Protein AF-A0AAW7YUR2-F1 (afdb_monomer)

Solvent-accessible surface area (backbone atoms only — not comparable to full-atom values): 3728 Å² total; per-residue (Å²): 104,46,79,78,46,76,49,79,55,101,60,32,33,37,38,31,34,32,29,80,84,74,46,76,51,75,50,75,43,53,62,84,54,52,68,70,57,51,51,53,52,53,52,54,49,38,52,48,52,50,53,56,59,64,55,70,75,75,78,75,86,131

Mean predicted aligned error: 7.02 Å

Foldseek 3Di:
DDFPDWDDDPFKIKTWDQAPVRDIDIDIDTPPQDPVNVVVVVVVVSVVVVVVVVCVVPDDDD

Structure (mmCIF, N/CA/C/O backbone):
data_AF-A0AAW7YUR2-F1
#
_entry.id 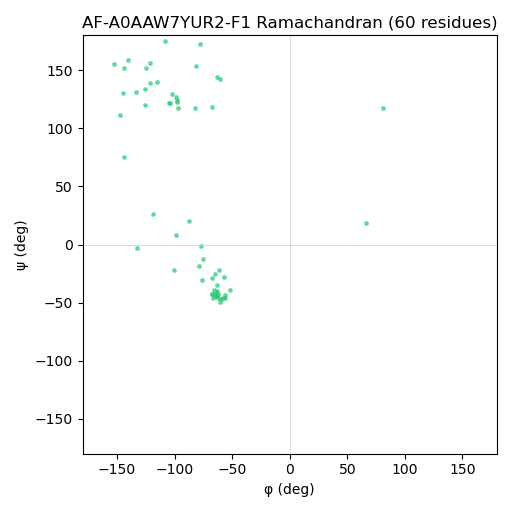  AF-A0AAW7YUR2-F1
#
loop_
_atom_site.group_PDB
_atom_site.id
_atom_site.type_symbol
_atom_site.label_atom_id
_atom_site.label_alt_id
_atom_site.label_comp_id
_atom_site.label_asym_id
_atom_site.label_entity_id
_atom_site.label_seq_id
_atom_site.pdbx_PDB_ins_code
_atom_site.Cartn_x
_atom_site.Cartn_y
_atom_site.Cartn_z
_atom_site.occupancy
_atom_site.B_iso_or_equiv
_atom_site.auth_seq_id
_atom_site.auth_comp_id
_atom_site.auth_asym_id
_atom_site.auth_atom_id
_atom_site.pdbx_PDB_model_num
ATOM 1 N N . MET A 1 1 ? -4.976 -0.152 9.558 1.00 86.81 1 MET A N 1
ATOM 2 C CA . MET A 1 1 ? -4.498 -0.017 8.169 1.00 86.81 1 MET A CA 1
ATOM 3 C C . MET A 1 1 ? -4.300 -1.415 7.632 1.00 86.81 1 MET A C 1
ATOM 5 O O . MET A 1 1 ? -3.683 -2.218 8.319 1.00 86.81 1 MET A O 1
ATOM 9 N N . GLU A 1 2 ? -4.815 -1.677 6.443 1.00 93.31 2 GLU A N 1
ATOM 10 C CA . GLU A 1 2 ? -4.730 -2.953 5.740 1.00 93.31 2 GLU A CA 1
ATOM 11 C C . GLU A 1 2 ? -4.335 -2.677 4.285 1.00 93.31 2 GLU A C 1
ATOM 13 O O . GLU A 1 2 ? -4.900 -1.781 3.659 1.00 93.31 2 GLU A O 1
ATOM 18 N N . ILE A 1 3 ? -3.339 -3.390 3.759 1.00 92.81 3 ILE A N 1
ATOM 19 C CA . ILE A 1 3 ? -3.027 -3.355 2.324 1.00 92.81 3 ILE A CA 1
ATOM 20 C C . ILE A 1 3 ? -4.0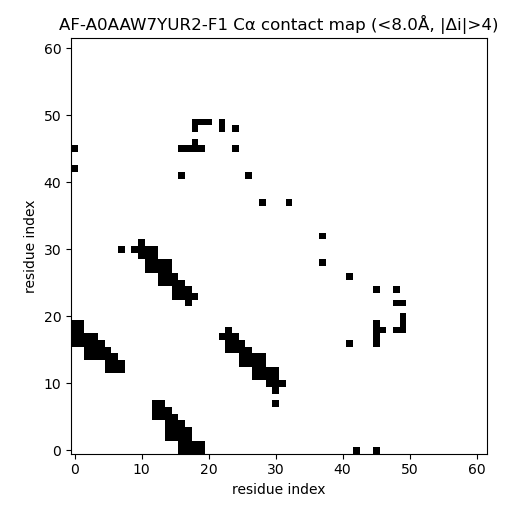00 -4.324 1.659 1.00 92.81 3 ILE A C 1
ATOM 22 O O . ILE A 1 3 ? -3.988 -5.509 1.982 1.00 92.81 3 ILE A O 1
ATOM 26 N N . ILE A 1 4 ? -4.854 -3.807 0.782 1.00 95.56 4 ILE A N 1
ATOM 27 C CA . ILE A 1 4 ? -5.924 -4.577 0.135 1.00 95.56 4 ILE A CA 1
ATOM 28 C C . ILE A 1 4 ? -5.561 -5.000 -1.286 1.00 95.56 4 ILE A C 1
ATOM 30 O O . ILE A 1 4 ? -6.138 -5.956 -1.791 1.00 95.56 4 ILE A O 1
ATOM 34 N N . ASP A 1 5 ? -4.620 -4.299 -1.920 1.00 93.94 5 ASP A N 1
ATOM 35 C CA . ASP A 1 5 ? -4.100 -4.663 -3.234 1.00 93.94 5 ASP A CA 1
ATOM 36 C C . ASP A 1 5 ? -2.659 -4.165 -3.410 1.00 93.94 5 ASP A C 1
ATOM 38 O O . ASP A 1 5 ? -2.230 -3.206 -2.755 1.00 93.94 5 ASP A O 1
ATOM 42 N N . CYS A 1 6 ? -1.917 -4.828 -4.291 1.00 92.44 6 CYS A N 1
ATOM 43 C CA . CYS A 1 6 ? -0.532 -4.520 -4.615 1.00 92.44 6 CYS A CA 1
ATOM 44 C C . CYS A 1 6 ? -0.261 -4.853 -6.085 1.00 92.44 6 CYS A C 1
ATOM 46 O O . CYS A 1 6 ? -0.226 -6.023 -6.467 1.00 92.44 6 CYS A O 1
ATOM 48 N N . ILE A 1 7 ? -0.040 -3.823 -6.900 1.00 94.19 7 ILE A N 1
ATOM 49 C CA . ILE A 1 7 ? 0.274 -3.959 -8.323 1.00 94.19 7 ILE A CA 1
ATOM 50 C C . ILE A 1 7 ? 1.766 -3.698 -8.501 1.00 94.19 7 ILE A C 1
ATOM 52 O O . ILE A 1 7 ? 2.258 -2.629 -8.140 1.00 94.19 7 ILE A O 1
ATOM 56 N N . ILE A 1 8 ? 2.482 -4.677 -9.048 1.00 92.62 8 ILE A N 1
ATOM 57 C CA . ILE A 1 8 ? 3.924 -4.596 -9.288 1.00 92.62 8 ILE A CA 1
ATOM 58 C C . ILE A 1 8 ? 4.150 -4.376 -10.782 1.00 92.62 8 ILE A C 1
ATOM 60 O O . ILE A 1 8 ? 3.738 -5.194 -11.602 1.00 92.62 8 ILE A O 1
ATOM 64 N N . ASP A 1 9 ? 4.822 -3.279 -11.110 1.00 90.44 9 ASP A N 1
ATOM 65 C CA . ASP A 1 9 ? 5.345 -2.966 -12.436 1.00 90.44 9 ASP A CA 1
ATOM 66 C C . ASP A 1 9 ? 6.885 -3.082 -12.434 1.00 90.44 9 ASP A C 1
ATOM 68 O O . ASP A 1 9 ? 7.508 -3.298 -11.393 1.00 90.44 9 ASP A O 1
ATOM 72 N N . SER A 1 10 ? 7.525 -2.928 -13.595 1.00 88.56 10 SER A N 1
ATOM 73 C CA . SER A 1 10 ? 8.964 -3.163 -13.795 1.00 88.56 10 SER A CA 1
ATOM 74 C C . SER A 1 10 ? 9.860 -2.327 -12.872 1.00 88.56 10 SER A C 1
ATOM 76 O O . SER A 1 10 ? 10.968 -2.744 -12.542 1.00 88.56 10 SER A O 1
ATOM 78 N N . HIS A 1 11 ? 9.389 -1.153 -12.440 1.00 92.50 11 HIS A N 1
ATOM 79 C CA . HIS A 1 11 ? 10.160 -0.236 -11.592 1.00 92.50 11 HIS A CA 1
ATOM 80 C C . HIS A 1 11 ? 9.392 0.300 -10.383 1.00 92.50 11 HIS A C 1
ATOM 82 O O . HIS A 1 11 ? 9.943 1.063 -9.588 1.00 92.50 11 HIS A O 1
ATOM 88 N N . GLN A 1 12 ? 8.113 -0.040 -10.243 1.00 94.81 12 GLN A N 1
ATOM 89 C CA . GLN A 1 12 ? 7.227 0.609 -9.285 1.00 94.81 12 GLN A CA 1
ATOM 90 C C . GLN A 1 12 ? 6.251 -0.392 -8.683 1.00 94.81 12 GLN A C 1
ATOM 92 O O . GLN A 1 12 ? 5.877 -1.376 -9.312 1.00 94.81 12 GLN A O 1
ATOM 97 N N . VAL A 1 13 ? 5.825 -0.116 -7.458 1.00 94.75 13 VAL A N 1
ATOM 98 C CA . VAL A 1 13 ? 4.804 -0.882 -6.755 1.00 94.75 13 VAL A CA 1
ATOM 99 C C . VAL A 1 13 ? 3.712 0.075 -6.311 1.00 94.75 13 VAL A C 1
ATOM 101 O O . VAL A 1 13 ? 3.965 1.016 -5.555 1.00 94.75 13 VAL A O 1
ATOM 104 N N . THR A 1 14 ? 2.495 -0.158 -6.784 1.00 95.31 14 THR A N 1
ATOM 105 C CA . THR A 1 14 ? 1.307 0.587 -6.376 1.00 95.31 14 THR A CA 1
ATOM 106 C C . THR A 1 14 ? 0.578 -0.18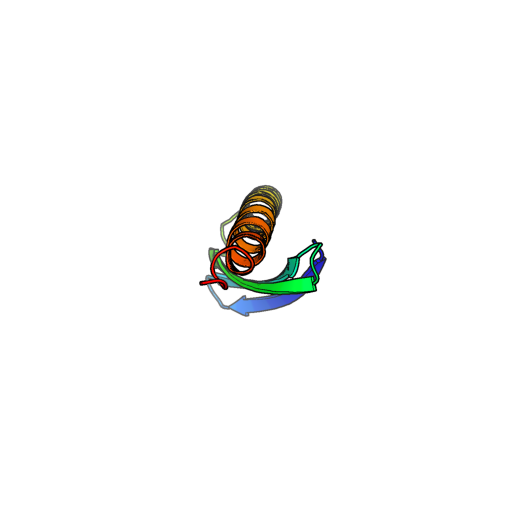7 -5.293 1.00 95.31 14 THR A C 1
ATOM 108 O O . THR A 1 14 ? 0.091 -1.293 -5.514 1.00 95.31 14 THR A O 1
ATOM 111 N N . TYR A 1 15 ? 0.485 0.416 -4.111 1.00 95.12 15 TYR A N 1
ATOM 112 C CA . TYR A 1 15 ? -0.229 -0.134 -2.969 1.00 95.12 15 TYR A CA 1
ATOM 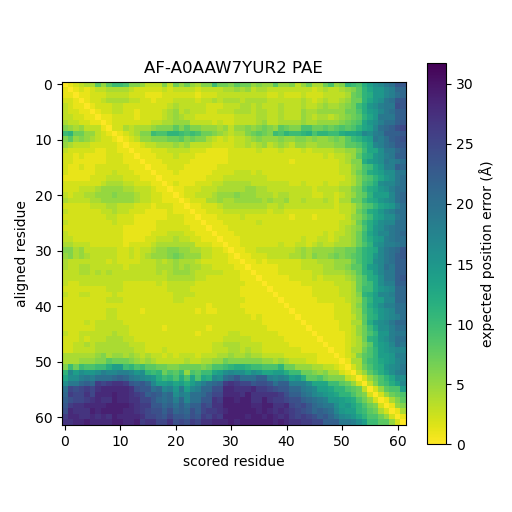113 C C . TYR A 1 15 ? -1.604 0.501 -2.864 1.00 95.12 15 TYR A C 1
ATOM 115 O O . TYR A 1 15 ? -1.719 1.725 -2.751 1.00 95.12 15 TYR A O 1
ATOM 123 N N . ARG A 1 16 ? -2.640 -0.332 -2.800 1.00 95.69 16 ARG A N 1
ATOM 124 C CA . ARG A 1 16 ? -3.979 0.097 -2.410 1.00 95.69 16 ARG A CA 1
ATOM 125 C C . ARG A 1 16 ? -4.186 -0.230 -0.942 1.00 95.69 16 ARG A C 1
ATOM 127 O O . ARG A 1 16 ? -4.068 -1.379 -0.517 1.00 95.69 16 ARG A O 1
ATOM 134 N N . VAL A 1 17 ? -4.491 0.790 -0.153 1.00 95.62 17 VAL A N 1
ATOM 135 C CA . VAL A 1 17 ? -4.519 0.694 1.306 1.00 95.62 17 VAL A CA 1
ATOM 136 C C . VAL A 1 17 ? -5.856 1.161 1.844 1.00 95.62 17 VAL A C 1
ATOM 138 O O . VAL A 1 17 ? -6.359 2.222 1.478 1.00 95.62 17 VAL A O 1
ATOM 141 N N . LYS A 1 18 ? -6.403 0.374 2.767 1.00 94.69 18 LYS A N 1
ATOM 142 C CA . LYS A 1 1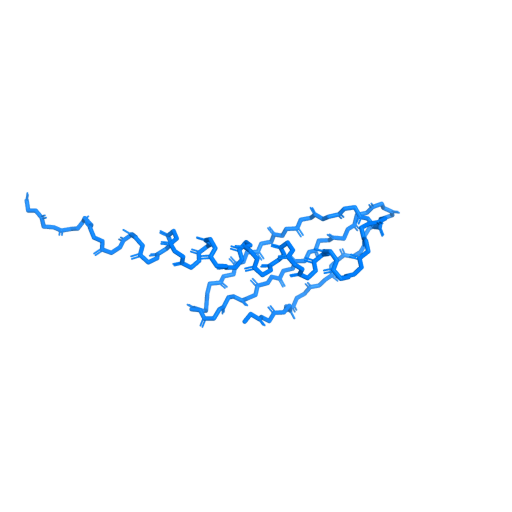8 ? -7.571 0.697 3.573 1.00 94.69 18 LYS A CA 1
ATOM 143 C C . LYS A 1 18 ? -7.132 1.205 4.948 1.00 94.69 18 LYS A C 1
ATOM 145 O O . LYS A 1 18 ? -6.381 0.546 5.673 1.00 94.69 18 LYS A O 1
ATOM 150 N N . THR A 1 19 ? -7.574 2.398 5.319 1.00 93.12 19 THR A N 1
ATOM 151 C CA . THR A 1 19 ? -7.264 3.024 6.608 1.00 93.12 19 THR A CA 1
ATOM 152 C C . THR A 1 19 ? -8.109 2.431 7.740 1.00 93.12 19 THR A C 1
ATOM 154 O O . THR A 1 19 ? -9.013 1.625 7.512 1.00 93.12 19 THR A O 1
ATOM 157 N N . ALA A 1 20 ? -7.818 2.811 8.990 1.00 89.19 20 ALA A N 1
ATOM 158 C CA . ALA A 1 20 ? -8.602 2.351 10.140 1.00 89.19 20 ALA A CA 1
ATOM 159 C C . ALA A 1 20 ? -10.036 2.913 10.135 1.00 89.19 20 ALA A C 1
ATOM 161 O O . ALA A 1 20 ? -10.949 2.241 10.604 1.00 89.19 20 ALA A O 1
ATOM 162 N N . GLN A 1 21 ? -10.246 4.102 9.557 1.00 89.75 21 GLN A N 1
ATOM 163 C CA . GLN A 1 21 ? -11.576 4.701 9.392 1.00 89.75 21 GLN A CA 1
ATOM 164 C C . GLN A 1 21 ? -12.277 4.274 8.093 1.00 89.75 21 GLN A C 1
ATOM 166 O O . GLN A 1 21 ? -13.203 4.941 7.642 1.00 89.75 21 GLN A O 1
ATOM 171 N N . ASN A 1 22 ? -11.859 3.155 7.490 1.00 88.88 22 ASN A N 1
ATOM 172 C CA . ASN A 1 22 ? -12.493 2.585 6.300 1.00 88.88 22 ASN A CA 1
ATOM 173 C C . ASN A 1 22 ? -12.355 3.463 5.032 1.00 88.88 22 ASN A C 1
ATOM 175 O O . ASN A 1 22 ? -13.084 3.247 4.065 1.00 88.88 22 ASN A O 1
ATOM 179 N N . HIS A 1 23 ? -11.413 4.415 5.006 1.00 91.38 23 HIS A N 1
ATOM 180 C CA . HIS A 1 23 ? -11.038 5.145 3.792 1.00 91.38 23 HIS A CA 1
ATOM 181 C C . HIS A 1 23 ? -10.073 4.317 2.949 1.00 91.38 23 HIS A C 1
ATOM 183 O O . HIS A 1 23 ? -9.328 3.498 3.480 1.00 91.38 23 HIS A O 1
ATOM 189 N N . THR A 1 24 ? -10.046 4.548 1.640 1.00 93.44 24 THR A N 1
ATOM 190 C CA . THR A 1 24 ? -9.099 3.885 0.738 1.00 93.44 24 THR A CA 1
ATOM 191 C C . THR A 1 24 ? -8.253 4.906 0.004 1.00 93.44 24 THR A C 1
ATOM 193 O O . THR A 1 24 ? -8.782 5.916 -0.458 1.00 93.44 24 THR A O 1
ATOM 196 N N . PHE A 1 25 ? -6.962 4.629 -0.139 1.00 93.88 25 PHE A N 1
ATOM 197 C CA . PHE A 1 25 ? -6.061 5.418 -0.971 1.00 93.88 25 PHE A CA 1
ATOM 198 C C . PHE A 1 25 ? -5.089 4.516 -1.725 1.00 93.88 25 PHE A C 1
ATOM 200 O O . PHE A 1 25 ? -4.845 3.374 -1.330 1.00 93.88 25 PHE A O 1
ATOM 207 N N . GLU A 1 26 ? -4.536 5.056 -2.802 1.00 95.31 26 GLU A N 1
ATOM 208 C CA . GLU A 1 26 ? -3.506 4.413 -3.607 1.00 95.31 26 GLU A CA 1
ATOM 209 C C . GLU A 1 26 ? -2.219 5.220 -3.511 1.00 95.31 26 GLU A C 1
ATOM 211 O O . GLU A 1 26 ? -2.239 6.455 -3.480 1.00 95.31 26 GLU A O 1
ATOM 216 N N . HIS A 1 27 ? -1.094 4.521 -3.418 1.00 95.31 27 HIS A N 1
ATOM 217 C CA . HIS A 1 27 ? 0.210 5.158 -3.401 1.00 95.31 27 HIS A CA 1
ATOM 218 C C . HIS A 1 27 ? 1.244 4.304 -4.120 1.00 95.31 27 HIS A C 1
ATOM 220 O O . HIS A 1 27 ? 1.378 3.113 -3.840 1.00 95.31 27 HIS A O 1
ATOM 226 N N . THR A 1 28 ? 1.988 4.936 -5.023 1.00 95.38 28 THR A N 1
ATOM 227 C CA . THR A 1 28 ? 3.026 4.283 -5.815 1.00 95.38 28 THR A CA 1
ATOM 228 C C . THR A 1 28 ? 4.399 4.608 -5.248 1.00 95.38 28 THR A C 1
ATOM 230 O O . THR A 1 28 ? 4.727 5.773 -5.026 1.00 95.38 28 THR A O 1
ATOM 233 N N . LEU A 1 29 ? 5.196 3.570 -5.020 1.00 94.50 29 LEU A N 1
ATOM 234 C CA . LEU A 1 29 ? 6.577 3.652 -4.554 1.00 94.50 29 LEU A CA 1
ATOM 235 C C . LEU A 1 29 ? 7.505 2.982 -5.571 1.00 94.50 29 LEU A C 1
ATOM 237 O O . LEU A 1 29 ? 7.076 2.111 -6.323 1.00 94.50 29 LEU A O 1
ATOM 241 N N . SER A 1 30 ? 8.785 3.361 -5.587 1.00 94.00 30 SER A N 1
ATOM 242 C CA . SER A 1 30 ? 9.791 2.639 -6.382 1.00 94.00 30 SER A CA 1
AT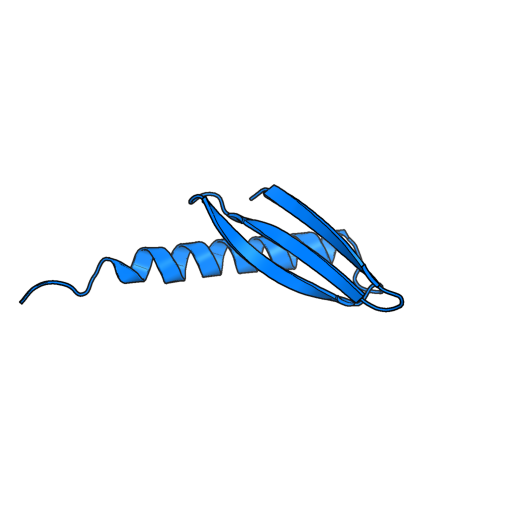OM 243 C C . SER A 1 30 ? 9.928 1.201 -5.875 1.00 94.00 30 SER A C 1
ATOM 245 O O . SER A 1 30 ? 9.891 0.984 -4.661 1.00 94.00 30 SER A O 1
ATOM 247 N N . ILE A 1 31 ? 10.151 0.242 -6.777 1.00 92.44 31 ILE A N 1
ATOM 248 C CA . ILE A 1 31 ? 10.449 -1.158 -6.430 1.00 92.44 31 ILE A CA 1
ATOM 249 C C . ILE A 1 31 ? 11.739 -1.301 -5.607 1.00 92.44 31 ILE A C 1
ATOM 251 O O . ILE A 1 31 ? 11.902 -2.261 -4.861 1.00 92.44 31 ILE A O 1
ATOM 255 N N . GLU A 1 32 ? 12.633 -0.315 -5.691 1.00 93.75 32 GLU A N 1
ATOM 256 C CA . GLU A 1 32 ? 13.852 -0.240 -4.880 1.00 93.75 32 GLU A CA 1
ATOM 257 C C . GLU A 1 32 ? 13.567 0.175 -3.430 1.00 93.75 32 GLU A C 1
ATOM 259 O O . GLU A 1 32 ? 14.441 0.075 -2.569 1.00 93.75 32 GLU A O 1
ATOM 264 N N . THR A 1 33 ? 12.350 0.650 -3.138 1.00 91.50 33 THR A N 1
ATOM 265 C CA . THR A 1 33 ? 11.950 1.042 -1.786 1.00 91.50 33 THR A CA 1
ATOM 266 C C . THR A 1 33 ? 11.886 -0.202 -0.905 1.00 91.50 33 THR A C 1
ATOM 268 O O . THR A 1 33 ? 11.046 -1.073 -1.140 1.00 91.50 33 THR A O 1
ATOM 271 N N . PRO A 1 34 ? 12.700 -0.294 0.160 1.00 93.44 34 PRO A N 1
ATOM 272 C CA . PRO A 1 34 ? 12.644 -1.442 1.049 1.00 93.44 34 PRO A CA 1
ATOM 273 C C . PRO A 1 34 ? 11.264 -1.573 1.699 1.00 93.44 34 PRO A C 1
ATOM 275 O O . PRO A 1 34 ? 10.676 -0.578 2.129 1.00 93.44 34 PRO A O 1
ATOM 278 N N . THR A 1 35 ? 10.779 -2.804 1.867 1.00 89.38 35 THR A N 1
ATOM 279 C CA . THR A 1 35 ? 9.434 -3.089 2.398 1.00 89.38 35 THR A CA 1
ATOM 280 C C . THR A 1 35 ? 9.148 -2.383 3.727 1.00 89.38 35 THR A C 1
ATOM 282 O O . THR A 1 35 ? 8.051 -1.867 3.931 1.00 89.38 35 THR A O 1
ATOM 285 N N . TYR A 1 36 ? 10.134 -2.299 4.628 1.00 92.88 36 TYR A N 1
ATOM 286 C CA . TYR A 1 36 ? 9.956 -1.615 5.913 1.00 92.88 36 TYR A CA 1
ATOM 287 C C . TYR A 1 36 ? 9.678 -0.112 5.734 1.00 92.88 36 TYR A C 1
ATOM 289 O O . TYR A 1 36 ? 8.783 0.417 6.391 1.00 92.88 36 TYR A O 1
ATOM 297 N N . ARG A 1 37 ? 10.370 0.557 4.797 1.00 94.50 37 ARG A N 1
ATOM 298 C CA . ARG A 1 37 ? 10.129 1.968 4.458 1.00 94.50 37 ARG A CA 1
ATOM 299 C C . ARG A 1 37 ? 8.772 2.158 3.806 1.00 94.50 37 ARG A C 1
ATOM 301 O O . ARG A 1 37 ? 8.062 3.089 4.171 1.00 94.50 37 ARG A O 1
ATOM 308 N N . ALA A 1 38 ? 8.395 1.269 2.889 1.00 93.12 38 ALA A N 1
ATOM 309 C CA . ALA A 1 38 ? 7.080 1.311 2.261 1.00 93.12 38 ALA A CA 1
ATOM 310 C C . ALA A 1 38 ? 5.966 1.262 3.320 1.00 93.12 38 ALA A C 1
ATOM 312 O O . ALA A 1 38 ? 5.076 2.107 3.325 1.00 93.12 38 ALA A O 1
ATOM 313 N N . ILE A 1 39 ? 6.065 0.354 4.296 1.00 92.50 39 ILE A N 1
ATOM 314 C CA . ILE A 1 39 ? 5.095 0.254 5.395 1.00 92.50 39 ILE A CA 1
ATOM 315 C C . ILE A 1 39 ? 5.065 1.530 6.253 1.00 92.50 39 ILE A C 1
ATOM 317 O O . ILE A 1 39 ? 3.979 1.985 6.614 1.00 92.50 39 ILE A O 1
ATOM 321 N N . GLU A 1 40 ? 6.218 2.119 6.592 1.00 95.19 40 GLU A N 1
ATOM 322 C CA . GLU A 1 40 ? 6.273 3.388 7.338 1.00 95.19 40 GLU A CA 1
ATOM 323 C C . GLU A 1 40 ? 5.562 4.522 6.587 1.00 95.19 40 GLU A C 1
ATOM 325 O O . GLU A 1 40 ? 4.727 5.221 7.168 1.00 95.19 40 GLU A O 1
ATOM 330 N N . ILE A 1 41 ? 5.837 4.662 5.287 1.00 94.62 41 ILE A N 1
ATOM 331 C CA . ILE A 1 41 ? 5.212 5.671 4.425 1.00 94.62 41 ILE A CA 1
ATOM 332 C C . ILE A 1 41 ? 3.695 5.459 4.380 1.00 94.62 41 ILE A C 1
ATOM 334 O O . ILE A 1 41 ? 2.932 6.388 4.649 1.00 94.62 41 ILE A O 1
ATOM 338 N N . LEU A 1 42 ? 3.235 4.232 4.121 1.00 94.62 42 LEU A N 1
ATOM 339 C CA . LEU A 1 42 ? 1.805 3.920 4.046 1.00 94.62 42 LEU A CA 1
ATOM 340 C C . LEU A 1 42 ? 1.083 4.155 5.385 1.00 94.62 42 LEU A C 1
ATOM 342 O O . LEU A 1 42 ? -0.052 4.634 5.387 1.00 94.62 42 LEU A O 1
ATOM 346 N N . LYS A 1 43 ? 1.730 3.898 6.532 1.00 93.81 43 LYS A N 1
ATOM 347 C CA . LYS A 1 43 ? 1.175 4.213 7.864 1.00 93.81 43 LYS A CA 1
ATOM 348 C C . LYS A 1 43 ? 1.010 5.719 8.083 1.00 93.81 43 LYS A C 1
ATOM 350 O O . LYS A 1 43 ? -0.030 6.158 8.588 1.00 93.81 43 LYS A O 1
ATOM 355 N N . LEU A 1 44 ? 2.016 6.509 7.700 1.00 94.75 44 LEU A N 1
ATOM 356 C CA . LEU A 1 44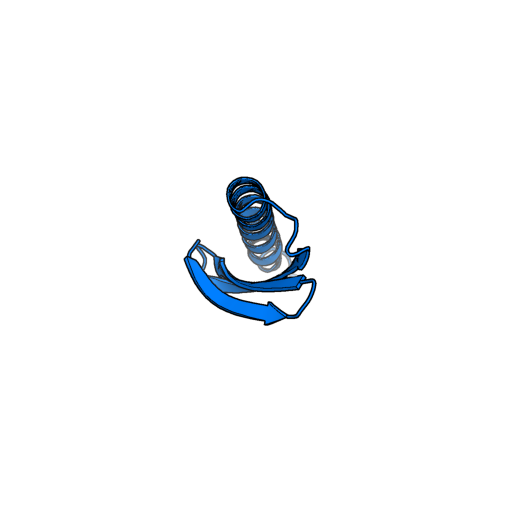 ? 1.963 7.972 7.786 1.00 94.75 44 LEU A CA 1
ATOM 357 C C . LEU A 1 44 ? 0.849 8.529 6.894 1.00 94.75 44 LEU A C 1
ATOM 359 O O . LEU A 1 44 ? 0.032 9.328 7.356 1.00 94.75 44 LEU A O 1
ATOM 363 N N . LEU A 1 45 ? 0.758 8.043 5.654 1.00 93.62 45 LEU A N 1
ATOM 364 C CA . LEU A 1 45 ? -0.293 8.422 4.711 1.00 93.62 45 LEU A CA 1
ATOM 365 C C . LEU A 1 45 ? -1.682 8.019 5.210 1.00 93.62 45 LEU A C 1
ATOM 367 O O . LEU A 1 45 ? -2.585 8.850 5.195 1.00 93.62 45 LEU A O 1
ATOM 371 N N . SER A 1 46 ? -1.850 6.806 5.745 1.00 93.00 46 SER A N 1
ATOM 372 C CA . SER A 1 46 ? -3.120 6.363 6.338 1.00 93.00 46 SER A CA 1
ATOM 373 C C . SER A 1 46 ? -3.578 7.305 7.451 1.00 93.00 46 SER A C 1
ATOM 375 O O . SER A 1 46 ? -4.751 7.666 7.505 1.00 93.00 46 SER A O 1
ATOM 377 N N . THR A 1 47 ? -2.658 7.730 8.321 1.00 92.19 47 THR A N 1
ATOM 378 C CA . THR A 1 47 ? -2.963 8.677 9.405 1.00 92.19 47 THR A CA 1
ATOM 379 C C . THR A 1 47 ? -3.345 10.050 8.853 1.00 92.19 47 THR A C 1
ATOM 381 O O . THR A 1 47 ? -4.250 10.702 9.373 1.00 92.19 47 THR A O 1
ATOM 384 N N . HIS A 1 48 ? -2.666 10.505 7.798 1.00 91.00 48 HIS A N 1
ATOM 385 C CA . HIS A 1 48 ? -2.968 11.776 7.150 1.00 91.00 48 HIS A CA 1
ATOM 386 C C . HIS A 1 48 ? -4.340 11.763 6.460 1.00 91.00 48 HIS A C 1
ATOM 388 O O . HIS A 1 48 ? -5.122 12.692 6.652 1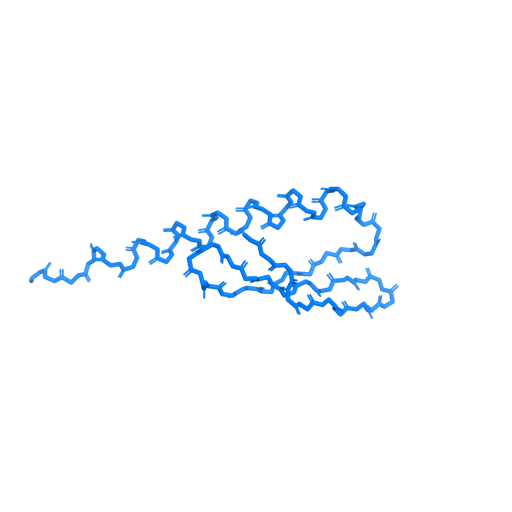.00 91.00 48 HIS A O 1
ATOM 394 N N . VAL A 1 49 ? -4.657 10.703 5.711 1.00 90.31 49 VAL A N 1
ATOM 395 C CA . VAL A 1 49 ? -5.956 10.510 5.044 1.00 90.31 49 VAL A CA 1
ATOM 396 C C . VAL A 1 49 ? -7.091 10.526 6.067 1.00 90.31 49 VAL A C 1
ATOM 398 O O . VAL A 1 49 ? -8.065 11.257 5.895 1.00 90.31 49 VAL A O 1
ATOM 401 N N . ASP A 1 50 ? -6.925 9.803 7.173 1.00 88.19 50 ASP A N 1
ATOM 402 C CA . ASP A 1 50 ? -7.905 9.757 8.259 1.00 88.19 50 ASP A CA 1
ATOM 403 C C . ASP A 1 50 ? -8.113 11.122 8.930 1.00 88.19 50 ASP A C 1
ATOM 405 O O . ASP A 1 50 ? -9.248 11.514 9.208 1.00 88.19 50 ASP A O 1
ATOM 409 N N . LYS A 1 51 ? -7.042 11.898 9.138 1.00 86.81 51 LYS A N 1
ATOM 410 C CA . LYS A 1 51 ? -7.143 13.267 9.671 1.00 86.81 51 LYS A CA 1
ATOM 411 C C . LYS A 1 51 ? -7.826 14.219 8.690 1.00 86.81 51 LYS A C 1
ATOM 413 O O . LYS A 1 51 ? -8.667 15.019 9.098 1.00 86.81 51 LYS A O 1
ATOM 418 N N . LYS A 1 52 ? -7.494 14.132 7.400 1.00 81.19 52 LYS A N 1
ATOM 419 C CA . LYS A 1 52 ? -8.058 15.000 6.360 1.00 81.19 52 LYS A CA 1
ATOM 420 C C . LYS A 1 52 ? -9.560 14.765 6.187 1.00 81.19 52 LYS A C 1
ATOM 422 O O . LYS A 1 52 ? -10.306 15.736 6.147 1.00 81.19 52 LYS A O 1
ATOM 427 N N . ASN A 1 53 ? -10.006 13.508 6.177 1.00 63.75 53 ASN A N 1
ATOM 428 C CA . ASN A 1 53 ? -11.431 13.185 6.055 1.00 63.75 53 ASN A CA 1
ATOM 429 C C . ASN A 1 53 ? -12.219 13.414 7.356 1.00 63.75 53 ASN A C 1
ATOM 431 O O . ASN A 1 53 ? -13.386 13.795 7.309 1.00 63.75 53 ASN A O 1
ATOM 435 N N . GLY A 1 54 ? -11.583 13.258 8.523 1.00 56.75 54 GLY A N 1
ATOM 436 C CA . GLY A 1 54 ? -12.180 13.642 9.808 1.00 56.75 54 GLY A CA 1
ATOM 437 C C . GLY A 1 54 ? -12.428 15.152 9.938 1.00 56.75 54 GLY A C 1
ATOM 438 O O . GLY A 1 54 ? -13.347 15.571 10.638 1.00 56.75 54 GLY A O 1
ATOM 439 N N . SER A 1 55 ? -11.662 15.970 9.210 1.00 53.66 55 SER A N 1
ATOM 440 C CA . SER A 1 55 ? -11.800 17.434 9.180 1.00 53.66 55 SER A CA 1
ATOM 441 C C . SER A 1 55 ? -12.953 17.913 8.286 1.00 53.66 55 SER A C 1
ATOM 443 O O . SER A 1 55 ? -13.426 19.037 8.434 1.00 53.66 55 SER A O 1
ATOM 445 N N . SER A 1 56 ? -13.452 17.070 7.375 1.00 48.28 56 SER A N 1
ATOM 446 C CA . SER A 1 56 ? -14.533 17.425 6.442 1.00 48.28 56 SER A CA 1
ATOM 447 C C . SER A 1 56 ? -15.926 17.433 7.084 1.00 48.28 56 SER A C 1
ATOM 449 O O . SER A 1 56 ? -16.900 17.767 6.417 1.00 48.28 56 SER A O 1
ATOM 451 N N . LYS A 1 57 ? -16.043 17.099 8.377 1.00 44.78 57 LYS A N 1
ATOM 452 C CA . LYS A 1 57 ? -17.302 17.165 9.138 1.00 44.78 57 LYS A CA 1
ATOM 453 C C . LYS A 1 57 ? -17.460 18.425 9.997 1.00 44.78 57 LYS A C 1
ATOM 455 O O . LYS A 1 57 ? -18.412 18.498 10.766 1.00 44.78 57 LYS A O 1
ATOM 460 N N . ALA A 1 58 ? -16.563 19.404 9.870 1.00 46.38 58 ALA A N 1
ATOM 461 C CA . ALA A 1 58 ? -16.563 20.605 10.706 1.00 46.38 58 ALA A CA 1
ATOM 462 C C . ALA A 1 58 ? -16.755 21.924 9.938 1.00 46.38 58 ALA A C 1
ATOM 464 O O . ALA A 1 58 ? -16.316 22.946 10.441 1.00 46.38 58 ALA A O 1
ATOM 465 N N . ILE A 1 59 ? -17.406 21.932 8.764 1.00 51.47 59 ILE A N 1
ATOM 466 C CA . ILE A 1 59 ? -18.082 23.137 8.238 1.00 51.47 59 ILE A CA 1
ATOM 467 C C . ILE A 1 59 ? -19.365 22.714 7.502 1.00 51.47 59 ILE A C 1
ATOM 469 O O . ILE A 1 59 ? -19.437 22.667 6.279 1.00 51.47 59 ILE A O 1
ATOM 473 N N . LEU A 1 60 ? -20.386 22.367 8.275 1.00 48.62 60 LEU A N 1
ATOM 474 C CA . LEU A 1 60 ? -21.770 22.708 7.952 1.00 48.62 60 LEU A CA 1
ATOM 475 C C . LEU A 1 60 ? -22.299 23.460 9.183 1.00 48.62 60 LEU A C 1
ATOM 477 O O . LEU A 1 60 ? -21.823 23.184 10.282 1.00 48.62 60 LEU A O 1
ATOM 481 N N . TYR A 1 61 ? -23.262 24.359 8.982 1.00 43.00 61 TYR A N 1
ATOM 482 C CA . TYR A 1 61 ? -23.798 25.362 9.922 1.00 43.00 61 TYR A CA 1
ATOM 483 C C . TYR A 1 61 ? -22.902 26.620 10.0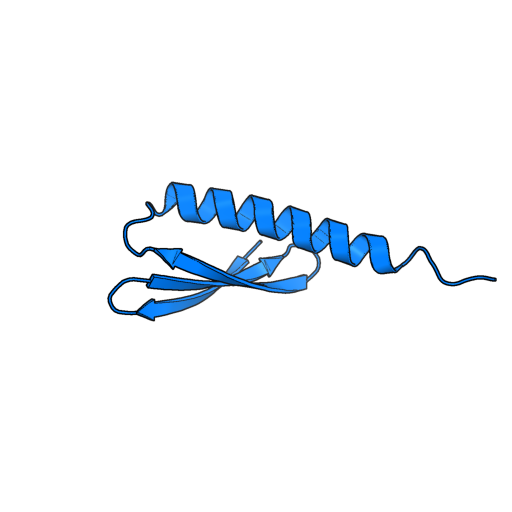15 1.00 43.00 61 TYR A C 1
ATOM 485 O O . TYR A 1 61 ? -21.753 26.536 10.433 1.00 43.00 61 TYR A O 1
ATOM 493 N N . SER A 1 62 ? -23.343 27.828 9.649 1.00 40.12 62 SER A N 1
ATOM 494 C CA . SER A 1 62 ? -24.706 28.362 9.465 1.00 40.12 62 SER A CA 1
ATOM 495 C C . SER A 1 62 ? -24.679 29.543 8.500 1.00 40.12 62 SER A C 1
ATOM 497 O O . SER A 1 62 ? -23.664 30.273 8.538 1.00 40.12 62 SER A O 1
#

Secondary structure (DSSP, 8-state):
-EEEEEEE-SSEEEEEEE-TTS-EEEEEEETTS-HHHHHHHHHHHHHHHHHHHHGGGS----

Radius of gyration: 13.98 Å; Cα contacts (8 Å, |Δi|>4): 79; chains: 1; bounding box: 39×33×24 Å

Organism: NCBI:txid3062664

pLDDT: mean 85.69, std 16.22, range [40.12, 95.69]

Sequence (62 aa):
MEIIDCIIDSHQVTYRVKTAQNHTFEHTLSIETPTYRAIEILKLLSTHVDKKNGSSKAILYS

Nearest PDB structures (foldseek):
  6hjm-assembly2_E  TM=7.640E-01  e=8.960E-01  Myxococcus xanthus
  6hjm-assembly9_P  TM=7.626E-01  e=8.960E-01  Myxococcus xanthus
  8dml-assembly2_C  TM=4.988E-01  e=2.864E-01  Vibrio parahaemolyticus
  2zmv-assembly1_A  TM=5.454E-01  e=1.396E+00  Homo sapiens
  6mf6-assembly2_B  TM=4.214E-01  e=3.611E+00  Saccharomyces cerevisiae S288C